Protein AF-A0A2G4F3K8-F1 (afdb_monomer_lite)

Secondary structure (DSSP, 8-state):
----------PPPPGGGSTTTTS-HHHH-SS--SS-TT--GGGGTTTTTTS-HHHHHHHHHHHHHHHHTTT-SS-TTHHHHHHHHHHHH--

Radius of gyration: 26.29 Å; chains: 1; bounding box: 54×72×33 Å

Organism: NCBI:txid2040638

pLDDT: mean 78.93, std 14.81, range [37.56, 95.81]

Foldseek 3Di:
DDDDCPDPPPDDDDPCPDPVVPDDPVVVDPDDDPPPPPDDPVNVCPPLPVDDPLVNQLVVQLVVLCVVCVVPPDDPCSVVVSVVSNVVSPD

Sequence (91 aa):
MTDNLSQNLIVPFRYEDSAIAAVPTNILAEKRSSYQTHQELSDVQEPITSAPPEVRQIIERVLELEKDKLYMRAPRYISDDILKVIKEAIV

Structure (mmCIF, N/CA/C/O backbone):
data_AF-A0A2G4F3K8-F1
#
_entry.id   AF-A0A2G4F3K8-F1
#
loop_
_atom_site.group_PDB
_atom_site.id
_atom_site.type_symbol
_atom_site.label_atom_id
_atom_site.label_alt_id
_atom_site.label_comp_id
_atom_site.label_asym_id
_atom_site.label_entity_id
_atom_site.label_seq_id
_atom_site.pdbx_PDB_ins_code
_atom_site.Cartn_x
_atom_site.Cartn_y
_atom_site.Cartn_z
_atom_site.occupancy
_atom_site.B_iso_or_equiv
_atom_site.auth_seq_id
_atom_site.auth_comp_id
_atom_site.auth_asym_id
_atom_site.auth_atom_id
_atom_site.pdbx_PDB_model_num
ATOM 1 N N . MET A 1 1 ? 37.531 -65.942 -2.738 1.00 37.56 1 MET A N 1
ATOM 2 C CA . MET A 1 1 ? 36.315 -65.165 -3.036 1.00 37.56 1 MET A CA 1
ATOM 3 C C . MET A 1 1 ? 36.172 -64.188 -1.874 1.00 37.56 1 MET A C 1
ATOM 5 O O . MET A 1 1 ? 35.811 -64.638 -0.798 1.00 37.56 1 MET A O 1
ATOM 9 N N . THR A 1 2 ? 36.886 -63.050 -1.869 1.00 46.62 2 THR A N 1
ATOM 10 C CA . THR A 1 2 ? 36.470 -61.746 -2.458 1.00 46.62 2 THR A CA 1
ATOM 11 C C . THR A 1 2 ? 35.064 -61.390 -1.941 1.00 46.62 2 THR A C 1
ATOM 13 O O . THR A 1 2 ? 34.147 -62.173 -2.135 1.00 46.62 2 THR A O 1
ATOM 16 N N . ASP A 1 3 ? 34.827 -60.340 -1.153 1.00 43.53 3 ASP A N 1
ATOM 17 C CA . ASP A 1 3 ? 35.332 -58.974 -1.273 1.00 43.53 3 ASP A CA 1
ATOM 18 C C . ASP A 1 3 ? 35.327 -58.246 0.081 1.00 43.53 3 ASP A C 1
ATOM 20 O O . ASP A 1 3 ? 34.349 -58.273 0.826 1.00 43.53 3 ASP A O 1
ATOM 24 N N . ASN A 1 4 ? 36.430 -57.561 0.387 1.00 53.06 4 ASN A N 1
ATOM 25 C CA . ASN A 1 4 ? 36.528 -56.628 1.504 1.00 53.06 4 ASN A CA 1
ATOM 26 C C . ASN A 1 4 ? 36.063 -55.260 0.983 1.00 53.06 4 ASN A C 1
ATOM 28 O O . ASN A 1 4 ? 36.847 -54.498 0.421 1.00 53.06 4 ASN A O 1
ATOM 32 N N . LEU A 1 5 ? 34.760 -54.986 1.083 1.00 54.78 5 LEU A N 1
ATOM 33 C CA . LEU A 1 5 ? 34.182 -53.681 0.759 1.00 54.78 5 LEU A CA 1
ATOM 34 C C . LEU A 1 5 ? 34.516 -52.690 1.881 1.00 54.78 5 LEU A C 1
ATOM 36 O O . LEU A 1 5 ? 33.664 -52.330 2.693 1.00 54.78 5 LEU A O 1
ATOM 40 N N . SER A 1 6 ? 35.766 -52.230 1.926 1.00 55.59 6 SER A N 1
ATOM 41 C CA . SER A 1 6 ? 36.124 -51.009 2.642 1.00 55.59 6 SER A CA 1
ATOM 42 C C . SER A 1 6 ? 35.445 -49.838 1.934 1.00 55.59 6 SER A C 1
ATOM 44 O O . SER A 1 6 ? 35.937 -49.317 0.931 1.00 55.59 6 SER A O 1
ATOM 46 N N . GLN A 1 7 ? 34.257 -49.489 2.419 1.00 56.44 7 GLN A N 1
ATOM 47 C CA . GLN A 1 7 ? 33.485 -48.350 1.956 1.00 56.44 7 GLN A CA 1
ATOM 48 C C . GLN A 1 7 ? 34.308 -47.068 2.135 1.00 56.44 7 GLN A C 1
ATOM 50 O O . GLN A 1 7 ? 34.557 -46.634 3.257 1.00 56.44 7 GLN A O 1
ATOM 55 N N . ASN A 1 8 ? 34.710 -46.446 1.024 1.00 59.31 8 ASN A N 1
ATOM 56 C CA . ASN A 1 8 ? 35.108 -45.040 1.009 1.00 59.31 8 ASN A CA 1
ATOM 57 C C . ASN A 1 8 ? 33.859 -44.204 1.304 1.00 59.31 8 ASN A C 1
ATOM 59 O O . ASN A 1 8 ? 33.134 -43.794 0.396 1.00 59.31 8 ASN A O 1
ATOM 63 N N . LEU A 1 9 ? 33.578 -43.998 2.590 1.00 59.75 9 LEU A N 1
ATOM 64 C CA . LEU A 1 9 ? 32.524 -43.104 3.033 1.00 59.75 9 LEU A CA 1
ATOM 65 C C . LEU A 1 9 ? 32.996 -41.669 2.765 1.00 59.75 9 LEU A C 1
ATOM 67 O O . LEU A 1 9 ? 33.803 -41.118 3.511 1.00 59.75 9 LEU A O 1
ATOM 71 N N . ILE A 1 10 ? 32.527 -41.069 1.671 1.00 65.81 10 ILE A N 1
ATOM 72 C CA . ILE A 1 10 ? 32.669 -39.629 1.443 1.00 65.81 10 ILE A CA 1
ATOM 73 C C . ILE A 1 10 ? 31.808 -38.948 2.505 1.00 65.81 10 ILE A C 1
ATOM 75 O O . ILE A 1 10 ? 30.588 -38.864 2.369 1.00 65.81 10 ILE A O 1
ATOM 79 N N . VAL A 1 11 ? 32.432 -38.515 3.598 1.00 71.56 11 VAL A N 1
ATOM 80 C CA . VAL A 1 11 ? 31.751 -37.719 4.619 1.00 71.56 11 VAL A CA 1
ATOM 81 C C . VAL A 1 11 ? 31.667 -36.288 4.084 1.00 71.56 11 VAL A C 1
ATOM 83 O O . VAL A 1 11 ? 32.712 -35.690 3.816 1.00 71.56 11 VAL A O 1
ATOM 86 N N . PRO A 1 12 ? 30.465 -35.727 3.861 1.00 72.38 12 PRO A N 1
ATOM 87 C CA . PRO A 1 12 ? 30.351 -34.352 3.403 1.00 72.38 12 PRO A CA 1
ATOM 88 C C . PRO A 1 12 ? 30.862 -33.425 4.506 1.00 72.38 12 PRO A C 1
ATOM 90 O O . PRO A 1 12 ? 30.427 -33.529 5.651 1.00 72.38 12 PRO A O 1
ATOM 93 N N . PHE A 1 13 ? 31.771 -32.515 4.160 1.00 71.12 13 PHE A N 1
ATOM 94 C CA . PHE A 1 13 ? 32.182 -31.450 5.067 1.00 71.12 13 PHE A CA 1
ATOM 95 C C . PHE A 1 13 ? 30.953 -30.603 5.424 1.00 71.12 13 PHE A C 1
ATOM 97 O O . PHE A 1 13 ? 30.335 -30.006 4.539 1.00 71.12 13 PHE A O 1
ATOM 104 N N . ARG A 1 14 ? 30.581 -30.567 6.706 1.00 73.06 14 ARG A N 1
ATOM 105 C CA . ARG A 1 14 ? 29.521 -29.695 7.219 1.00 73.06 14 ARG A CA 1
ATOM 106 C C . ARG A 1 14 ? 30.176 -28.508 7.902 1.00 73.06 14 ARG A C 1
ATOM 108 O O . ARG A 1 14 ? 31.040 -28.685 8.753 1.00 73.06 14 ARG A O 1
ATOM 115 N N . TYR A 1 15 ? 29.752 -27.303 7.536 1.00 68.00 15 TYR A N 1
ATOM 116 C CA . TYR A 1 15 ? 30.281 -26.074 8.127 1.00 68.00 15 TYR A CA 1
ATOM 117 C C . TYR A 1 15 ? 30.115 -26.053 9.655 1.00 68.00 15 TYR A C 1
ATOM 119 O O . TYR A 1 15 ? 31.039 -25.663 10.366 1.00 68.00 15 TYR A O 1
ATOM 127 N N . GLU A 1 16 ? 28.989 -26.581 10.141 1.00 73.88 16 GLU A N 1
ATOM 128 C CA . GLU A 1 16 ? 28.660 -26.710 11.568 1.00 73.88 16 GLU A CA 1
ATOM 129 C C . GLU A 1 16 ? 29.654 -27.580 12.357 1.00 73.88 16 GLU A C 1
ATOM 131 O O . GLU A 1 16 ? 29.818 -27.389 13.558 1.00 73.88 16 GLU A O 1
ATOM 136 N N . ASP A 1 17 ? 30.352 -28.504 11.687 1.00 78.31 17 ASP A N 1
ATOM 137 C CA . ASP A 1 17 ? 31.331 -29.399 12.316 1.00 78.31 17 ASP A CA 1
ATOM 138 C C . ASP A 1 17 ? 32.728 -28.748 12.410 1.00 78.31 17 ASP A C 1
ATOM 140 O O . ASP A 1 17 ? 33.672 -29.334 12.948 1.00 78.31 17 ASP A O 1
ATOM 144 N N . SER A 1 18 ? 32.900 -27.534 11.870 1.00 78.31 18 SER A N 1
ATOM 145 C CA . SER A 1 18 ? 34.175 -26.820 11.912 1.00 78.31 18 SER A CA 1
ATOM 146 C C . SER A 1 18 ? 34.416 -26.175 13.279 1.00 78.31 18 SER A C 1
ATOM 148 O O . SER A 1 18 ? 33.525 -25.579 13.879 1.00 78.31 18 SER A O 1
ATOM 150 N N . ALA A 1 19 ? 35.667 -26.192 13.747 1.00 73.38 19 ALA A N 1
ATOM 151 C CA . ALA A 1 19 ? 36.056 -25.505 14.984 1.00 73.38 19 ALA A CA 1
ATOM 152 C C . ALA A 1 19 ? 35.779 -23.985 14.951 1.00 73.38 19 ALA A C 1
ATOM 154 O O . ALA A 1 19 ? 35.697 -23.348 15.997 1.00 73.38 19 ALA A O 1
ATOM 155 N N . ILE A 1 20 ? 35.624 -23.412 13.752 1.00 67.75 20 ILE A N 1
ATOM 156 C CA . ILE A 1 20 ? 35.313 -21.997 13.535 1.00 67.75 20 ILE A CA 1
ATOM 157 C C . ILE A 1 20 ? 33.820 -21.718 13.767 1.00 67.75 20 ILE A C 1
ATOM 159 O O . ILE A 1 20 ? 33.491 -20.659 14.295 1.00 67.75 20 ILE A O 1
ATOM 163 N N . ALA A 1 21 ? 32.922 -22.659 13.451 1.00 72.81 21 ALA A N 1
ATOM 164 C CA . ALA A 1 21 ? 31.481 -22.498 13.673 1.00 72.81 21 ALA A CA 1
ATOM 165 C C . ALA A 1 21 ? 31.114 -22.345 15.162 1.00 72.81 21 ALA A C 1
ATOM 167 O O . ALA A 1 21 ? 30.128 -21.693 15.492 1.00 72.81 21 ALA A O 1
ATOM 168 N N . ALA A 1 22 ? 31.938 -22.883 16.068 1.00 72.75 22 ALA A N 1
ATOM 169 C CA . ALA A 1 22 ? 31.755 -22.748 17.513 1.00 72.75 22 ALA A CA 1
ATOM 170 C C . ALA A 1 22 ? 32.182 -21.377 18.078 1.00 72.75 22 ALA A C 1
ATOM 172 O O . ALA A 1 22 ? 31.887 -21.067 19.235 1.00 72.75 22 ALA A O 1
ATOM 173 N N . VAL A 1 23 ? 32.898 -20.554 17.302 1.00 70.75 23 VAL A N 1
ATOM 174 C CA . VAL A 1 23 ? 33.368 -19.241 17.758 1.00 70.75 23 VAL A CA 1
ATOM 175 C C . VAL A 1 23 ? 32.259 -18.208 17.540 1.00 70.75 23 VAL A C 1
ATOM 177 O O . VAL A 1 23 ? 31.785 -18.051 16.413 1.00 70.75 23 VAL A O 1
ATOM 180 N N . PRO A 1 24 ? 31.844 -17.454 18.575 1.00 67.38 24 PRO A N 1
ATOM 181 C CA . PRO A 1 24 ? 30.811 -16.442 18.413 1.00 67.38 24 PRO A CA 1
ATOM 182 C C . PRO A 1 24 ? 31.267 -15.365 17.423 1.00 67.38 24 PRO A C 1
ATOM 184 O O . PRO A 1 24 ? 32.373 -14.826 17.521 1.00 67.3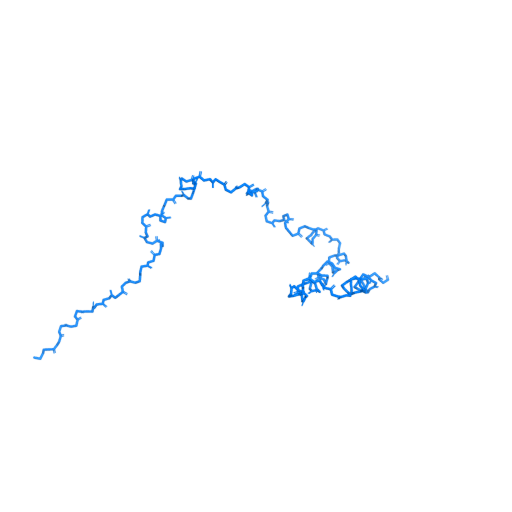8 24 PRO A O 1
ATOM 187 N N . THR A 1 25 ? 30.376 -14.992 16.506 1.00 66.69 25 THR A N 1
ATOM 188 C CA . THR A 1 25 ? 30.587 -13.955 15.477 1.00 66.69 25 THR A CA 1
ATOM 189 C C . THR A 1 25 ? 31.056 -12.616 16.053 1.00 66.69 25 THR A C 1
ATOM 191 O O . THR A 1 25 ? 31.780 -11.875 15.390 1.00 66.69 25 THR A O 1
ATOM 194 N N . ASN A 1 26 ? 30.732 -12.342 17.319 1.00 62.09 26 ASN A N 1
ATOM 195 C CA . ASN A 1 26 ? 31.164 -11.156 18.061 1.00 62.09 26 ASN A CA 1
ATOM 196 C C . ASN A 1 26 ? 32.687 -11.055 18.270 1.00 62.09 26 ASN A C 1
ATOM 198 O O . ASN A 1 26 ? 33.164 -9.960 18.561 1.00 62.09 26 ASN A O 1
ATOM 202 N N . ILE A 1 27 ? 33.429 -12.165 18.161 1.00 68.38 27 ILE A N 1
ATOM 203 C CA . ILE A 1 27 ? 34.896 -12.205 18.296 1.00 68.38 27 ILE A CA 1
ATOM 204 C C . ILE A 1 27 ? 35.585 -12.101 16.926 1.00 68.38 27 ILE A C 1
ATOM 206 O O . ILE A 1 27 ? 36.645 -11.493 16.825 1.00 68.38 27 ILE A O 1
ATOM 210 N N . LEU A 1 28 ? 34.985 -12.668 15.871 1.00 68.25 28 LEU A N 1
ATOM 211 C CA . LEU A 1 28 ? 35.586 -12.743 14.531 1.00 68.25 28 LEU A CA 1
ATOM 212 C C . LEU A 1 28 ? 35.357 -11.491 13.670 1.00 68.25 28 LEU A C 1
ATOM 214 O O . LEU A 1 28 ? 36.106 -11.249 12.727 1.00 68.25 28 LEU A O 1
ATOM 218 N N . ALA A 1 29 ? 34.322 -10.697 13.948 1.00 72.62 29 ALA A N 1
ATOM 219 C CA . ALA A 1 29 ? 33.990 -9.546 13.116 1.00 72.62 29 ALA A CA 1
ATOM 220 C C . ALA A 1 29 ? 34.952 -8.363 13.356 1.00 72.62 29 ALA A C 1
ATOM 222 O O . ALA A 1 29 ? 34.784 -7.604 14.309 1.00 72.62 29 ALA A O 1
ATOM 223 N N . GLU A 1 30 ? 35.920 -8.162 12.452 1.00 66.00 30 GLU A N 1
ATOM 224 C CA . GLU A 1 30 ? 36.880 -7.038 12.481 1.00 66.00 30 GLU A CA 1
ATOM 225 C C . GLU A 1 30 ? 36.199 -5.656 12.486 1.00 66.00 30 G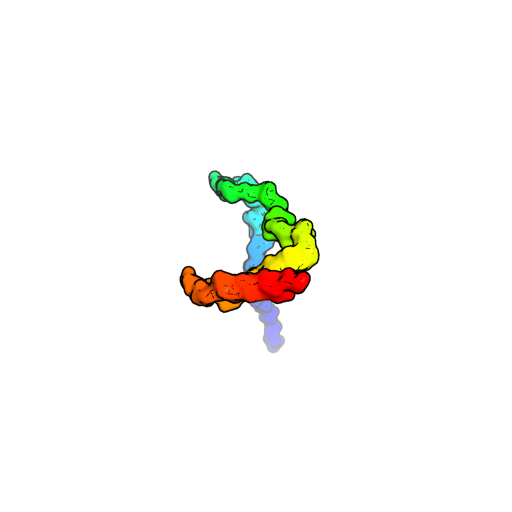LU A C 1
ATOM 227 O O . GLU A 1 30 ? 36.707 -4.695 13.067 1.00 66.00 30 GLU A O 1
ATOM 232 N N . LYS A 1 31 ? 35.031 -5.546 11.840 1.00 66.00 31 LYS A N 1
ATOM 233 C CA . LYS A 1 31 ? 34.187 -4.348 11.826 1.00 66.00 31 LYS A CA 1
ATOM 234 C C . LYS A 1 31 ? 32.736 -4.755 12.021 1.00 66.00 31 LYS A C 1
ATOM 236 O O . LYS A 1 31 ? 32.174 -5.482 11.204 1.00 66.00 31 LYS A O 1
ATOM 241 N N . ARG A 1 32 ? 32.109 -4.259 13.090 1.00 62.78 32 ARG A N 1
ATOM 242 C CA . ARG A 1 32 ? 30.655 -4.359 13.237 1.00 62.78 32 ARG A CA 1
ATOM 243 C C . ARG A 1 32 ? 30.001 -3.606 12.081 1.00 62.78 32 ARG A C 1
ATOM 245 O O . ARG A 1 32 ? 30.414 -2.495 11.752 1.00 62.78 32 ARG A O 1
ATOM 252 N N . SER A 1 33 ? 28.991 -4.221 11.477 1.00 66.62 33 SER A N 1
ATOM 253 C CA . SER A 1 33 ? 28.098 -3.527 10.558 1.00 66.62 33 SER A CA 1
ATOM 254 C C . SER A 1 33 ? 27.538 -2.284 11.259 1.00 66.62 33 SER A C 1
ATOM 256 O O . SER A 1 33 ? 27.050 -2.381 12.384 1.00 66.62 33 SER A O 1
ATOM 258 N N . SER A 1 34 ? 27.589 -1.130 10.596 1.00 64.38 34 SER A N 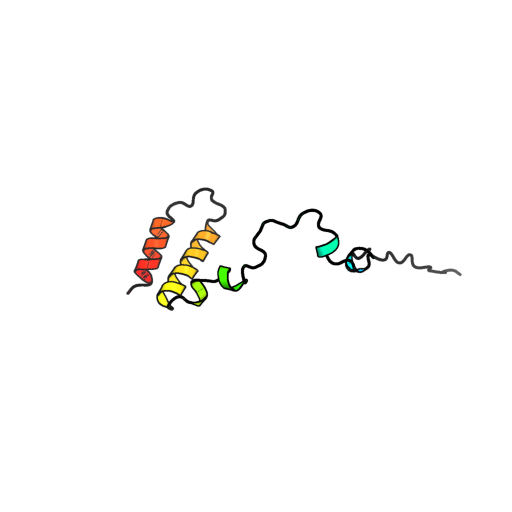1
ATOM 259 C CA . SER A 1 34 ? 26.981 0.108 11.091 1.00 64.38 34 SER A CA 1
ATOM 260 C C . SER A 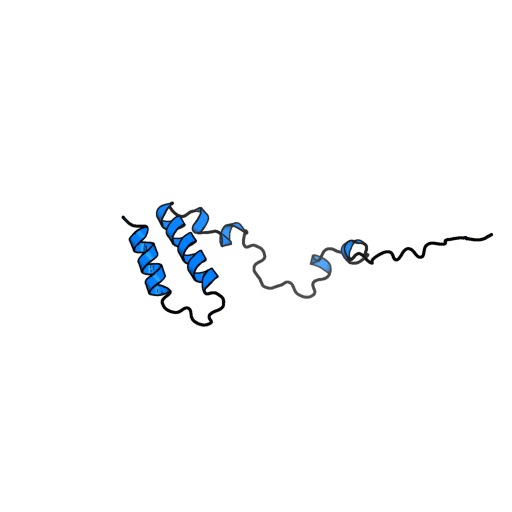1 34 ? 25.452 0.097 11.026 1.00 64.38 34 SER A C 1
ATOM 262 O O . SER A 1 34 ? 24.831 1.066 11.453 1.00 64.38 34 SER A O 1
ATOM 264 N N . TYR A 1 35 ? 24.831 -0.951 10.472 1.00 61.38 35 TYR A N 1
ATOM 265 C CA . TYR A 1 35 ? 23.380 -1.098 10.500 1.00 61.38 35 TYR A CA 1
ATOM 266 C C . TYR A 1 35 ? 22.912 -1.251 11.949 1.00 61.38 35 TYR A C 1
ATOM 268 O O . TYR A 1 35 ? 23.415 -2.108 12.683 1.00 61.38 35 TYR A O 1
ATOM 276 N N . GLN A 1 36 ? 21.957 -0.405 12.349 1.00 60.72 36 GLN A N 1
ATOM 277 C CA . GLN A 1 36 ? 21.280 -0.455 13.641 1.00 60.72 36 GLN A CA 1
ATOM 278 C C . GLN A 1 36 ? 20.797 -1.892 13.892 1.00 60.72 36 GLN A C 1
ATOM 280 O O . GLN A 1 36 ? 19.826 -2.356 13.309 1.00 60.72 36 GLN A O 1
ATOM 285 N N . THR A 1 37 ? 21.501 -2.630 14.750 1.00 60.28 37 THR A N 1
ATOM 286 C CA . THR A 1 37 ? 21.180 -4.037 15.061 1.00 60.28 37 THR A CA 1
ATOM 287 C C . THR A 1 37 ? 20.005 -4.147 16.048 1.00 60.28 37 THR A C 1
ATOM 289 O O . THR A 1 37 ? 19.621 -5.238 16.438 1.00 60.28 37 THR A O 1
ATOM 292 N N . HIS A 1 38 ? 19.455 -3.003 16.464 1.00 57.25 38 HIS A N 1
ATOM 293 C CA . HIS A 1 38 ? 18.418 -2.845 17.484 1.00 57.25 38 HIS A CA 1
ATOM 294 C C . HIS A 1 38 ? 17.117 -2.268 16.900 1.00 57.25 38 HIS A C 1
ATOM 296 O O . HIS A 1 38 ? 16.399 -1.545 17.583 1.00 57.25 38 HIS A O 1
ATOM 302 N N . GLN A 1 39 ? 16.835 -2.533 15.624 1.00 62.00 39 GLN A N 1
ATOM 303 C CA . GLN A 1 39 ? 15.485 -2.358 15.095 1.00 62.00 39 GLN A CA 1
ATOM 304 C C . GLN A 1 39 ? 14.729 -3.650 15.424 1.00 62.00 39 GLN A C 1
ATOM 306 O O . GLN A 1 39 ? 15.101 -4.717 14.925 1.00 62.00 39 GLN A O 1
ATOM 311 N N . GLU A 1 40 ? 13.734 -3.585 16.308 1.00 73.06 40 GLU A N 1
ATOM 312 C CA . GLU A 1 40 ? 12.877 -4.744 16.560 1.00 73.06 40 GLU A CA 1
ATOM 313 C C . GLU A 1 40 ? 12.188 -5.109 15.240 1.00 73.06 40 GLU A C 1
ATOM 315 O O . GLU A 1 40 ? 11.765 -4.231 14.488 1.00 73.06 40 GLU A O 1
ATOM 320 N N . LEU A 1 41 ? 12.071 -6.400 14.914 1.00 71.00 41 LEU A N 1
ATOM 321 C CA . LEU A 1 41 ? 11.467 -6.825 13.638 1.00 71.00 41 LEU A CA 1
ATOM 322 C C . LEU A 1 41 ? 10.022 -6.318 13.470 1.00 71.00 41 LEU A C 1
ATOM 324 O O . LEU A 1 41 ? 9.528 -6.218 12.347 1.00 71.00 41 LEU A O 1
ATOM 328 N N . SER A 1 42 ? 9.362 -5.982 14.580 1.00 72.69 42 SER A N 1
ATOM 329 C CA . SER A 1 42 ? 8.059 -5.320 14.612 1.00 72.69 42 SER A CA 1
ATOM 330 C C . SER A 1 42 ? 8.058 -3.960 13.918 1.00 72.69 42 SER A C 1
ATOM 332 O O . SER A 1 42 ? 7.071 -3.631 13.270 1.00 72.69 42 SER A O 1
ATOM 334 N N . ASP A 1 43 ? 9.157 -3.205 13.970 1.00 78.00 43 ASP A N 1
ATOM 335 C CA . ASP A 1 43 ? 9.237 -1.856 13.394 1.00 78.00 43 ASP A CA 1
ATOM 336 C C . ASP A 1 43 ? 9.064 -1.871 11.872 1.00 78.00 43 ASP A C 1
ATOM 338 O O . ASP A 1 43 ? 8.598 -0.900 11.286 1.00 78.00 43 ASP A O 1
ATOM 342 N N . VAL A 1 44 ? 9.415 -2.986 11.223 1.00 81.81 44 VAL A N 1
ATOM 343 C CA . VAL A 1 44 ? 9.264 -3.160 9.772 1.00 81.81 44 VAL A CA 1
ATOM 344 C C . VAL A 1 44 ? 7.806 -3.419 9.384 1.00 81.81 44 VAL A C 1
ATOM 346 O O . VAL A 1 44 ? 7.413 -3.144 8.253 1.00 81.81 44 VAL A O 1
ATOM 349 N N . GLN A 1 45 ? 7.002 -3.965 10.303 1.00 86.00 45 GLN A N 1
ATOM 350 C CA . GLN A 1 45 ? 5.582 -4.227 10.063 1.00 86.00 45 GLN A CA 1
ATOM 351 C C . GLN A 1 45 ? 4.696 -3.029 10.399 1.00 86.00 45 GLN A C 1
ATOM 353 O O . GLN A 1 45 ? 3.541 -3.003 9.986 1.00 86.00 45 GLN A O 1
ATOM 358 N N . GLU A 1 46 ? 5.206 -2.021 11.098 1.00 87.81 46 GLU A N 1
ATOM 359 C CA . GLU A 1 46 ? 4.462 -0.793 11.344 1.00 87.81 46 GLU A CA 1
ATOM 360 C C . GLU A 1 46 ? 4.438 0.097 10.082 1.00 87.81 46 GLU A C 1
ATOM 362 O O . GLU A 1 46 ? 5.467 0.269 9.427 1.00 87.81 46 GLU A O 1
ATOM 367 N N . PRO A 1 47 ? 3.284 0.678 9.697 1.00 90.25 47 PRO A N 1
ATOM 368 C CA . PRO A 1 47 ? 2.019 0.731 10.432 1.00 90.25 47 PRO A CA 1
ATOM 369 C C . PRO A 1 47 ? 1.009 -0.377 10.072 1.00 90.25 47 PRO A C 1
ATOM 371 O O . PRO A 1 47 ? -0.147 -0.273 10.454 1.00 90.25 47 PRO A O 1
ATOM 374 N N . ILE A 1 48 ? 1.367 -1.424 9.323 1.00 90.88 48 ILE A N 1
ATOM 375 C CA . ILE A 1 48 ? 0.424 -2.477 8.879 1.00 90.88 48 ILE A CA 1
ATOM 376 C C . ILE A 1 48 ? -0.271 -3.140 10.077 1.00 90.88 48 ILE A C 1
ATOM 378 O O . ILE A 1 48 ? -1.470 -3.415 10.033 1.00 90.88 48 ILE A O 1
ATOM 382 N N . THR A 1 49 ? 0.477 -3.383 11.153 1.00 89.00 49 THR A N 1
ATOM 383 C CA . THR A 1 49 ? -0.014 -4.027 12.377 1.00 89.00 49 THR A CA 1
ATOM 384 C C . THR A 1 49 ? -0.817 -3.098 13.285 1.00 89.00 49 THR A C 1
ATOM 386 O O . THR A 1 49 ? -1.754 -3.573 13.927 1.00 89.00 49 THR A O 1
ATOM 389 N N . SER A 1 50 ? -0.507 -1.798 13.325 1.00 93.06 50 SER A N 1
ATOM 390 C CA . SER A 1 50 ? -1.235 -0.818 14.150 1.00 93.06 50 SER A CA 1
ATOM 391 C C . SER A 1 50 ? -2.355 -0.064 13.424 1.00 93.06 50 SER A C 1
ATOM 393 O O . SER A 1 50 ? -3.193 0.560 14.080 1.00 93.06 50 SER A O 1
ATOM 395 N N . ALA A 1 51 ? -2.396 -0.098 12.091 1.00 93.00 51 ALA A N 1
ATOM 396 C CA . ALA A 1 51 ? -3.352 0.668 11.303 1.00 93.00 51 ALA A CA 1
ATOM 397 C C . ALA A 1 51 ? -4.802 0.165 11.470 1.00 93.00 51 ALA A C 1
ATOM 399 O O . ALA A 1 51 ? -5.042 -1.040 11.601 1.00 93.00 51 ALA A O 1
ATOM 400 N N . PRO A 1 52 ? -5.801 1.067 11.380 1.00 94.06 52 PRO A N 1
ATOM 401 C CA . PRO A 1 52 ? -7.208 0.691 11.261 1.00 94.06 52 PRO A CA 1
ATOM 402 C C . PRO A 1 52 ? -7.449 -0.263 10.078 1.00 94.06 52 PRO A C 1
ATOM 404 O O . PRO A 1 52 ? -6.734 -0.177 9.079 1.00 94.06 52 PRO A O 1
ATOM 407 N N . PRO A 1 53 ? -8.475 -1.131 10.128 1.00 91.69 53 PRO A N 1
ATOM 408 C CA . PRO A 1 53 ? -8.682 -2.187 9.133 1.00 91.69 53 PRO A CA 1
ATOM 409 C C . PRO A 1 53 ? -8.816 -1.663 7.696 1.00 91.69 53 PRO A C 1
ATOM 411 O O . PRO A 1 53 ? -8.275 -2.270 6.777 1.00 91.69 53 PRO A O 1
ATOM 414 N N . GLU A 1 54 ? -9.475 -0.522 7.502 1.00 91.25 54 GLU A N 1
ATOM 415 C CA . GLU A 1 54 ? -9.611 0.137 6.194 1.00 91.25 54 GLU A CA 1
ATOM 416 C C . GLU A 1 54 ? -8.248 0.581 5.644 1.00 91.25 54 GLU A C 1
ATOM 418 O O . GLU A 1 54 ? -7.893 0.291 4.503 1.00 91.25 54 GLU A O 1
ATOM 423 N N . VAL A 1 55 ? -7.435 1.224 6.485 1.00 93.38 55 VAL A N 1
ATOM 424 C CA . VAL A 1 55 ? -6.091 1.694 6.124 1.00 93.38 55 VAL A CA 1
ATOM 425 C C . VAL A 1 55 ? -5.153 0.516 5.881 1.00 93.38 55 VAL A C 1
ATOM 427 O O . VAL A 1 55 ? -4.390 0.521 4.917 1.00 93.38 55 VAL A O 1
ATOM 430 N N . ARG A 1 56 ? -5.238 -0.529 6.707 1.00 94.50 56 ARG A N 1
ATOM 431 C CA . ARG A 1 56 ? -4.473 -1.762 6.531 1.00 94.50 56 ARG A CA 1
ATOM 432 C C . ARG A 1 56 ? -4.765 -2.419 5.180 1.00 94.50 56 ARG A C 1
ATOM 434 O O . ARG A 1 56 ? -3.823 -2.781 4.484 1.00 94.50 56 ARG A O 1
ATOM 441 N N . GLN A 1 57 ? -6.036 -2.507 4.777 1.00 93.69 57 GLN A N 1
ATOM 442 C CA . GLN A 1 57 ? -6.417 -3.033 3.459 1.00 93.69 57 GLN A CA 1
ATOM 443 C C . GLN A 1 57 ? -5.826 -2.210 2.310 1.00 93.69 57 GLN A C 1
ATOM 445 O O . GLN A 1 57 ? -5.394 -2.781 1.309 1.00 93.69 57 GLN A O 1
ATOM 450 N N . ILE A 1 58 ? -5.788 -0.880 2.448 1.00 94.88 58 ILE A N 1
ATOM 451 C CA . ILE A 1 58 ? -5.132 -0.008 1.467 1.00 94.88 58 ILE A CA 1
ATOM 452 C C . ILE A 1 58 ? -3.641 -0.351 1.390 1.00 94.88 58 ILE A C 1
ATOM 454 O O . ILE A 1 58 ? -3.143 -0.596 0.295 1.00 94.88 58 ILE A O 1
ATOM 458 N N . ILE A 1 59 ? -2.940 -0.411 2.528 1.00 94.69 59 ILE A N 1
ATOM 459 C CA . ILE A 1 59 ? -1.497 -0.694 2.561 1.00 94.69 59 ILE A CA 1
ATOM 460 C C . ILE A 1 59 ? -1.192 -2.053 1.917 1.00 94.69 59 ILE A C 1
ATOM 462 O O . ILE A 1 59 ? -0.338 -2.126 1.038 1.00 94.69 59 ILE A O 1
ATOM 466 N N . GLU A 1 60 ? -1.912 -3.112 2.296 1.00 94.56 60 GLU A N 1
ATOM 467 C CA . GLU A 1 60 ? -1.701 -4.463 1.758 1.00 94.56 60 GLU A CA 1
ATOM 468 C C . GLU A 1 60 ? -1.891 -4.505 0.230 1.00 94.56 60 GLU A C 1
ATOM 470 O O . GLU A 1 60 ? -1.029 -5.019 -0.484 1.00 94.56 60 GLU A O 1
ATOM 475 N N . ARG A 1 61 ? -2.949 -3.876 -0.300 1.00 95.81 61 ARG A N 1
ATOM 476 C CA . ARG A 1 61 ? -3.192 -3.803 -1.754 1.00 95.81 61 ARG A CA 1
ATOM 477 C C . ARG A 1 61 ? -2.142 -2.976 -2.497 1.00 95.81 61 ARG A C 1
ATOM 479 O O . ARG A 1 61 ? -1.774 -3.316 -3.619 1.00 95.81 61 ARG A O 1
ATOM 486 N N . VAL A 1 62 ? -1.646 -1.892 -1.899 1.00 94.81 62 VAL A N 1
ATOM 487 C CA . VAL A 1 62 ? -0.565 -1.091 -2.497 1.00 94.81 62 VAL A CA 1
ATOM 488 C C . VAL A 1 62 ? 0.736 -1.894 -2.549 1.00 94.81 62 VAL A C 1
ATOM 490 O O . VAL A 1 62 ? 1.394 -1.907 -3.587 1.00 94.81 62 VAL A O 1
ATOM 493 N N . LEU A 1 63 ? 1.071 -2.626 -1.483 1.00 93.88 63 LEU A N 1
ATOM 494 C CA . LEU A 1 63 ? 2.253 -3.492 -1.454 1.00 93.88 63 LEU A CA 1
ATOM 495 C C . LEU A 1 63 ? 2.188 -4.594 -2.520 1.00 93.88 63 LEU A C 1
ATOM 497 O O . LEU A 1 63 ? 3.204 -4.907 -3.140 1.00 93.88 63 LEU A O 1
ATOM 501 N N . GLU A 1 64 ? 1.008 -5.163 -2.774 1.00 94.56 64 GLU A N 1
ATOM 502 C CA . GLU A 1 64 ? 0.808 -6.112 -3.874 1.00 94.56 64 GLU A CA 1
ATOM 503 C C . GLU A 1 64 ? 1.091 -5.471 -5.239 1.00 94.56 64 GLU A C 1
ATOM 505 O O . GLU A 1 64 ? 1.864 -6.024 -6.023 1.00 94.56 64 GLU A O 1
ATOM 510 N N . LEU A 1 65 ? 0.552 -4.275 -5.495 1.00 94.56 65 LEU A N 1
ATOM 511 C CA . LEU A 1 65 ? 0.784 -3.536 -6.741 1.00 94.56 65 LEU A CA 1
ATOM 512 C C . LEU A 1 65 ? 2.262 -3.181 -6.958 1.00 94.56 65 LEU A C 1
ATOM 514 O O . LEU A 1 65 ? 2.757 -3.247 -8.086 1.00 94.56 65 LEU A O 1
ATOM 518 N N . GLU A 1 66 ? 2.973 -2.793 -5.899 1.00 90.44 66 GLU A N 1
ATOM 519 C CA . GLU A 1 66 ? 4.406 -2.496 -5.966 1.00 90.44 66 GLU A CA 1
ATOM 520 C C . GLU A 1 66 ? 5.232 -3.758 -6.215 1.00 90.44 66 GLU A C 1
ATOM 522 O O . GLU A 1 66 ? 6.096 -3.764 -7.098 1.00 90.44 66 GLU A O 1
ATOM 527 N N . LYS A 1 67 ? 4.928 -4.846 -5.497 1.00 92.94 67 LYS A N 1
ATOM 528 C CA . LYS A 1 67 ? 5.569 -6.154 -5.683 1.00 92.94 67 LYS A CA 1
ATOM 529 C C . LYS A 1 67 ? 5.427 -6.631 -7.127 1.00 92.94 67 LYS A C 1
ATOM 531 O O . LYS A 1 67 ? 6.412 -7.059 -7.729 1.00 92.94 67 LYS A O 1
ATOM 536 N N . ASP A 1 68 ? 4.238 -6.497 -7.705 1.00 93.12 68 ASP A N 1
ATOM 537 C CA . ASP A 1 68 ? 3.962 -6.911 -9.081 1.00 93.12 68 ASP A CA 1
ATOM 538 C C . ASP A 1 68 ? 4.733 -6.083 -10.117 1.00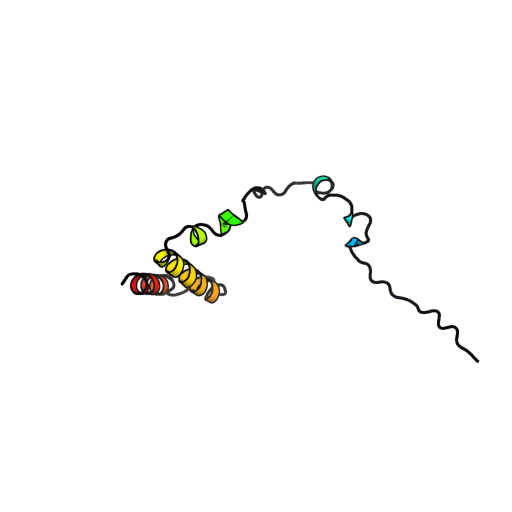 93.12 68 ASP A C 1
ATOM 540 O O . ASP A 1 68 ? 4.975 -6.555 -11.227 1.00 93.12 68 ASP A O 1
ATOM 544 N N . LYS A 1 69 ? 5.166 -4.866 -9.770 1.00 91.62 69 LYS A N 1
ATOM 545 C CA . LYS A 1 69 ? 5.928 -3.967 -10.652 1.00 91.62 69 LYS A CA 1
ATOM 546 C C . LYS A 1 69 ? 7.407 -3.857 -10.270 1.00 91.62 69 LYS A C 1
ATOM 548 O O . LYS A 1 69 ? 8.111 -3.059 -10.883 1.00 91.62 69 LYS A O 1
ATOM 553 N N . LEU A 1 70 ? 7.909 -4.677 -9.342 1.00 91.81 70 LEU A N 1
ATOM 554 C CA . LEU A 1 70 ? 9.293 -4.615 -8.845 1.00 91.81 70 LEU A CA 1
ATOM 555 C C . LEU A 1 70 ? 10.350 -4.797 -9.952 1.00 91.81 70 LEU A C 1
ATOM 557 O O . LEU A 1 70 ? 11.461 -4.282 -9.856 1.00 91.81 70 LEU A O 1
ATOM 561 N N . TYR A 1 71 ? 10.000 -5.495 -11.037 1.00 91.62 71 TYR A N 1
ATOM 562 C CA . TYR A 1 71 ? 10.865 -5.657 -12.211 1.00 91.62 71 TYR A CA 1
ATOM 563 C C . TYR A 1 71 ? 10.993 -4.381 -13.062 1.00 91.62 71 TYR A C 1
ATOM 565 O O . TYR A 1 71 ? 11.861 -4.297 -13.934 1.00 91.62 71 TYR A O 1
ATOM 573 N N . MET A 1 72 ? 10.119 -3.391 -12.860 1.00 92.94 72 MET A N 1
ATOM 574 C CA . MET A 1 72 ? 10.144 -2.122 -13.576 1.00 92.94 72 MET A CA 1
ATOM 575 C C . MET A 1 72 ? 10.988 -1.104 -12.813 1.00 92.94 72 MET A C 1
ATOM 577 O O . MET A 1 72 ? 10.704 -0.777 -11.667 1.00 92.94 72 MET A O 1
ATOM 581 N N . ARG A 1 73 ? 11.963 -0.487 -13.490 1.00 88.06 73 ARG A N 1
ATOM 582 C CA . ARG A 1 73 ? 12.730 0.638 -12.920 1.00 88.06 73 ARG A CA 1
ATOM 583 C C . ARG A 1 73 ? 11.847 1.839 -12.548 1.00 88.06 73 ARG A C 1
ATOM 585 O O . ARG A 1 73 ? 12.178 2.581 -11.633 1.00 88.06 73 ARG A O 1
ATOM 592 N N . ALA A 1 74 ? 10.767 2.053 -13.297 1.00 87.06 74 ALA A N 1
ATOM 593 C CA . ALA A 1 7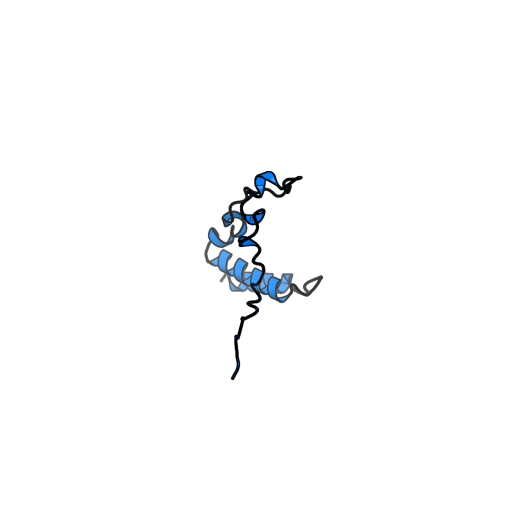4 ? 9.786 3.105 -13.063 1.00 87.06 74 ALA A CA 1
ATOM 594 C C . ALA A 1 74 ? 8.381 2.531 -13.318 1.00 87.06 74 ALA A C 1
ATOM 596 O O . ALA A 1 74 ? 7.996 2.365 -14.483 1.00 87.06 74 ALA A O 1
ATOM 597 N N . PRO A 1 75 ? 7.631 2.178 -12.260 1.00 86.50 75 PRO A N 1
ATOM 598 C CA . PRO A 1 75 ? 6.280 1.646 -12.381 1.00 86.50 75 PRO A CA 1
ATOM 599 C C . PRO A 1 75 ? 5.349 2.652 -13.069 1.00 86.50 75 PRO A C 1
ATOM 601 O O . PRO A 1 75 ? 5.097 3.741 -12.556 1.00 86.50 75 PRO A O 1
ATOM 604 N N . ARG A 1 76 ? 4.824 2.302 -14.248 1.00 88.44 76 ARG A N 1
ATOM 605 C CA . ARG A 1 76 ? 3.843 3.150 -14.943 1.00 88.44 76 ARG A CA 1
ATOM 606 C C . ARG A 1 76 ? 2.476 3.051 -14.264 1.00 88.44 76 ARG A C 1
ATOM 608 O O . ARG A 1 76 ? 2.069 1.957 -13.868 1.00 88.44 76 ARG A O 1
ATOM 615 N N . TYR A 1 77 ? 1.783 4.188 -14.188 1.00 90.69 77 TYR A N 1
ATOM 616 C CA . TYR A 1 77 ? 0.412 4.330 -13.673 1.00 90.69 77 TYR A CA 1
ATOM 617 C C . TYR A 1 77 ? 0.201 3.900 -12.211 1.00 90.69 77 TYR A C 1
ATOM 619 O O . TYR A 1 77 ? -0.934 3.775 -11.771 1.00 90.69 77 TYR A O 1
ATOM 627 N N . ILE A 1 78 ? 1.273 3.722 -11.428 1.00 90.38 78 ILE A N 1
ATOM 628 C CA . ILE A 1 78 ? 1.157 3.299 -10.024 1.00 90.38 78 ILE A CA 1
ATOM 629 C C . ILE A 1 78 ? 0.330 4.289 -9.193 1.00 90.38 78 ILE A C 1
ATOM 631 O O . ILE A 1 78 ? -0.464 3.879 -8.358 1.00 90.38 78 ILE A O 1
ATOM 635 N N . SER A 1 79 ? 0.449 5.591 -9.464 1.00 91.56 79 SER A N 1
ATOM 636 C CA . SER A 1 79 ? -0.339 6.620 -8.778 1.00 91.56 79 SER A CA 1
ATOM 637 C C . SER A 1 79 ? -1.840 6.485 -9.043 1.00 91.56 79 SER A C 1
ATOM 639 O O . SER A 1 79 ? -2.633 6.663 -8.121 1.00 91.56 79 SER A O 1
ATOM 641 N N . ASP A 1 80 ? -2.227 6.139 -10.274 1.00 95.19 80 ASP A N 1
ATOM 642 C CA . ASP A 1 80 ? -3.631 5.934 -10.645 1.00 95.19 80 ASP A CA 1
ATOM 643 C C . ASP A 1 80 ? -4.182 4.655 -10.000 1.00 95.19 80 ASP A C 1
ATOM 645 O O . ASP A 1 80 ? -5.294 4.660 -9.468 1.00 95.19 80 ASP A O 1
ATOM 649 N N . ASP A 1 81 ? -3.376 3.586 -9.982 1.00 94.06 81 ASP A N 1
ATOM 650 C CA . ASP A 1 81 ? -3.711 2.319 -9.326 1.00 94.06 81 ASP A CA 1
ATOM 651 C C . ASP A 1 81 ? -3.907 2.519 -7.808 1.00 94.06 81 ASP A C 1
ATOM 653 O O . ASP A 1 81 ? -4.911 2.077 -7.248 1.00 94.06 81 ASP A O 1
ATOM 657 N N . ILE A 1 82 ? -3.013 3.265 -7.143 1.00 93.88 82 ILE A N 1
ATOM 658 C CA . ILE A 1 82 ? -3.129 3.608 -5.714 1.00 93.88 82 ILE A CA 1
ATOM 659 C C . ILE A 1 82 ? -4.384 4.453 -5.455 1.00 93.88 82 ILE A C 1
ATOM 661 O O . ILE A 1 82 ? -5.145 4.169 -4.529 1.00 93.88 82 ILE A O 1
ATOM 665 N N . LEU A 1 83 ? -4.642 5.477 -6.277 1.00 94.94 83 LEU A N 1
ATOM 666 C CA . LEU A 1 83 ? -5.842 6.313 -6.154 1.00 94.94 83 LEU A CA 1
ATOM 667 C C . LEU A 1 83 ? -7.125 5.491 -6.278 1.00 94.94 83 LEU A C 1
ATOM 669 O O . LEU A 1 83 ? -8.095 5.759 -5.569 1.00 94.94 83 LEU A O 1
ATOM 673 N N . LYS A 1 84 ? -7.139 4.502 -7.173 1.00 95.06 84 LYS A N 1
ATOM 674 C CA . LYS A 1 84 ? -8.257 3.574 -7.324 1.00 95.06 84 LYS A CA 1
ATOM 675 C C . LYS A 1 84 ? -8.448 2.726 -6.066 1.00 95.06 84 LYS A C 1
ATOM 677 O O . LYS A 1 84 ? -9.562 2.685 -5.555 1.00 95.06 84 LYS A O 1
ATOM 682 N N . VAL A 1 85 ? -7.377 2.138 -5.525 1.00 94.88 85 VAL A N 1
ATOM 683 C CA . VAL A 1 85 ? -7.424 1.356 -4.274 1.00 94.88 85 VAL A CA 1
ATOM 684 C C . VAL A 1 85 ? -8.005 2.180 -3.124 1.00 94.88 85 VAL A C 1
ATOM 686 O O . VAL A 1 85 ? -8.887 1.701 -2.417 1.00 94.88 85 VAL A O 1
ATOM 689 N N . ILE A 1 86 ? -7.556 3.427 -2.957 1.00 93.12 86 ILE A N 1
ATOM 690 C CA . ILE A 1 86 ? -8.045 4.311 -1.889 1.00 93.12 86 ILE A CA 1
ATOM 691 C C . ILE A 1 86 ? -9.544 4.592 -2.055 1.00 93.12 86 ILE A C 1
ATOM 693 O O . ILE A 1 86 ? -10.297 4.491 -1.091 1.00 93.12 86 ILE A O 1
ATOM 697 N N . LYS A 1 87 ? -9.990 4.914 -3.275 1.00 93.06 87 LYS A N 1
ATOM 698 C CA . LYS A 1 87 ? -11.409 5.186 -3.563 1.00 93.06 87 LYS A CA 1
ATOM 699 C C . LYS A 1 87 ? -12.309 3.969 -3.362 1.00 93.06 87 LYS A C 1
ATOM 701 O O . LYS A 1 87 ? -13.473 4.138 -3.039 1.00 93.06 87 LYS A O 1
ATOM 706 N N . GLU A 1 88 ? -11.799 2.764 -3.591 1.00 92.56 88 GLU A N 1
ATOM 707 C CA . GLU A 1 88 ? -12.551 1.526 -3.364 1.00 92.56 88 GLU A CA 1
ATOM 708 C C . GLU A 1 88 ? -12.629 1.149 -1.881 1.00 92.56 88 GLU A C 1
ATOM 710 O O . GLU A 1 88 ? -13.595 0.515 -1.464 1.00 92.56 88 GLU A O 1
ATOM 715 N N . ALA A 1 89 ? -11.610 1.504 -1.097 1.00 88.06 89 ALA A N 1
ATOM 716 C CA . ALA A 1 89 ? -11.554 1.211 0.332 1.00 88.06 89 ALA A CA 1
ATOM 717 C C . ALA A 1 89 ? -12.375 2.195 1.183 1.00 88.06 89 ALA A C 1
ATOM 719 O O . ALA A 1 89 ? -12.835 1.826 2.260 1.00 88.06 89 ALA A O 1
ATOM 720 N N . ILE A 1 90 ? -12.561 3.428 0.706 1.00 82.62 90 ILE A N 1
ATOM 721 C CA . ILE A 1 90 ? -13.342 4.475 1.373 1.00 82.62 90 ILE A CA 1
ATOM 722 C C . ILE A 1 90 ? -14.693 4.579 0.656 1.00 82.62 90 ILE A C 1
ATOM 724 O O . ILE A 1 90 ? -14.803 5.267 -0.360 1.00 82.62 90 ILE A O 1
ATOM 728 N N . VAL A 1 91 ? -15.693 3.853 1.162 1.00 65.62 91 VAL A N 1
ATOM 729 C CA . VAL A 1 91 ? -17.084 3.871 0.665 1.00 65.62 91 VAL A CA 1
ATOM 730 C C . VAL A 1 91 ? -17.888 4.975 1.340 1.00 65.62 91 VAL A C 1
ATOM 732 O O . VAL A 1 91 ? -17.794 5.092 2.581 1.00 65.62 91 VAL A O 1
#